Protein AF-A0A0T6AE45-F1 (afdb_monomer_lite)

Foldseek 3Di:
DLVLLVVLLVCVPDPHDLVNSLVSLVVSVVVLVVVLPDPDDDPQLNVLSVLLSLLSVLLSLLQVCVVVVDQVSQLCSLPRCNVVQQPVLVVQLPDDDPPPDDHDSSSSSSPSCSVVSVSSSVSSVVSSVSSVVVVVVVVD

Sequence (140 aa):
MLEVLQAVQAMTTGNATPQEYTSRVANAKVQVEKYLHTGEGDRVIKARVYEAMIVHLLAATAWKAKIVNRQSDYEEVGTHPGLGFCPDLRPLLDLPPPTGVDRPPAMNRGANAAENLERVWLCAAGKIDAVEQAIKARSG

Secondary structure (DSSP, 8-state):
-HHHHHHHHGGGSSS--HHHHHHHHHHHHHHHHHHHHSS-S-HHHHHHHHHHHHHHHHHHHHHHHHHH--HHHHHHHHH-GGGGG-GGGHHHHTSPPPTT----HHHHHHHHHHHTHHHHHHHHHHHHHHHHHHHHHHH-

Structure (mmCIF, N/CA/C/O backbone):
data_AF-A0A0T6AE45-F1
#
_entry.id   AF-A0A0T6AE45-F1
#
loop_
_atom_site.group_PDB
_atom_site.id
_atom_site.type_symbol
_atom_site.label_atom_id
_atom_site.label_alt_id
_atom_site.label_comp_id
_atom_site.label_asym_id
_atom_site.label_entity_id
_atom_site.label_seq_id
_atom_site.pdbx_PDB_ins_code
_atom_site.Cartn_x
_atom_site.Cartn_y
_atom_site.Cartn_z
_atom_site.occupancy
_atom_site.B_iso_or_equiv
_atom_site.auth_seq_id
_atom_site.auth_comp_id
_atom_site.auth_asym_id
_atom_site.auth_atom_id
_atom_site.pdbx_PDB_model_num
ATOM 1 N N . MET A 1 1 ? -5.036 6.035 15.179 1.00 92.38 1 MET A N 1
ATOM 2 C CA . MET A 1 1 ? -4.502 5.174 14.093 1.00 92.38 1 MET A CA 1
ATOM 3 C C . MET A 1 1 ? -5.173 5.438 12.761 1.00 92.38 1 MET A C 1
ATOM 5 O O . MET A 1 1 ? -4.451 5.582 11.787 1.00 92.38 1 MET A O 1
ATOM 9 N N . LEU A 1 2 ? -6.505 5.559 12.709 1.00 94.62 2 LEU A N 1
ATOM 10 C CA . LEU A 1 2 ? -7.202 5.968 11.485 1.00 94.62 2 LEU A CA 1
ATOM 11 C C . LEU A 1 2 ? -6.623 7.270 10.896 1.00 94.62 2 LEU A C 1
ATOM 13 O O . LEU A 1 2 ? -6.204 7.274 9.747 1.00 94.62 2 LEU A O 1
ATOM 17 N N . GLU A 1 3 ? -6.458 8.309 11.719 1.00 95.94 3 GLU A N 1
ATOM 18 C CA . GLU A 1 3 ? -5.850 9.589 11.307 1.00 95.94 3 GLU A CA 1
ATOM 19 C C . GLU A 1 3 ? -4.421 9.444 10.760 1.00 95.94 3 GLU A C 1
ATOM 21 O O . GLU A 1 3 ? -4.038 10.121 9.809 1.00 95.94 3 GLU A O 1
ATOM 26 N N . VAL A 1 4 ? -3.621 8.535 11.333 1.00 96.06 4 VAL A N 1
ATOM 27 C CA . VAL A 1 4 ? -2.250 8.267 10.868 1.00 96.06 4 VAL A CA 1
ATOM 28 C C . VAL A 1 4 ? -2.281 7.711 9.447 1.00 96.06 4 VAL A C 1
ATOM 30 O O . VAL A 1 4 ? -1.532 8.185 8.596 1.00 96.06 4 VAL A O 1
ATOM 33 N N . LEU A 1 5 ? -3.166 6.746 9.182 1.00 96.81 5 LEU A N 1
ATOM 34 C CA . LEU A 1 5 ? -3.342 6.154 7.856 1.00 96.81 5 LEU A CA 1
ATOM 35 C C . LEU A 1 5 ? -3.923 7.169 6.862 1.00 96.81 5 LEU A C 1
ATOM 37 O O . LEU A 1 5 ? -3.397 7.314 5.763 1.00 96.81 5 LEU A O 1
ATOM 41 N N . GLN A 1 6 ? -4.938 7.938 7.262 1.00 96.81 6 GLN A N 1
ATOM 42 C CA . GLN A 1 6 ? -5.518 9.003 6.435 1.00 96.81 6 GLN A CA 1
ATOM 43 C C . GLN A 1 6 ? -4.472 10.051 6.042 1.00 96.81 6 GLN A C 1
ATOM 45 O O . GLN A 1 6 ? -4.437 10.498 4.898 1.00 96.81 6 GLN A O 1
ATOM 50 N N . ALA A 1 7 ? -3.563 10.400 6.953 1.00 95.12 7 ALA A N 1
ATOM 51 C CA . ALA A 1 7 ? -2.494 11.337 6.649 1.00 95.12 7 ALA A CA 1
ATOM 52 C C . ALA A 1 7 ? -1.427 10.762 5.699 1.00 95.12 7 ALA A C 1
ATOM 54 O O . ALA A 1 7 ? -0.749 11.532 5.025 1.00 95.12 7 ALA A O 1
ATOM 55 N N . VAL A 1 8 ? -1.251 9.437 5.636 1.00 95.94 8 VAL A N 1
ATOM 56 C CA . VAL A 1 8 ? -0.460 8.797 4.570 1.00 95.94 8 VAL A CA 1
ATOM 57 C C . VAL A 1 8 ? -1.230 8.862 3.250 1.00 95.94 8 VAL A C 1
ATOM 59 O O . VAL A 1 8 ? -0.666 9.268 2.238 1.00 95.94 8 VAL A O 1
ATOM 62 N N . GLN A 1 9 ? -2.520 8.521 3.260 1.00 96.19 9 GLN A N 1
ATOM 63 C CA . GLN A 1 9 ? -3.369 8.527 2.068 1.00 96.19 9 GLN A CA 1
ATOM 64 C C . GLN A 1 9 ? -3.460 9.908 1.411 1.00 96.19 9 GLN A C 1
ATOM 66 O O . GLN A 1 9 ? -3.409 10.000 0.187 1.00 96.19 9 GLN A O 1
ATOM 71 N N . ALA A 1 10 ? -3.517 10.984 2.195 1.00 94.44 10 ALA A N 1
ATOM 72 C CA . ALA A 1 10 ? -3.556 12.355 1.682 1.00 94.44 10 ALA A CA 1
ATOM 73 C C . ALA A 1 10 ? -2.340 12.719 0.804 1.00 94.44 10 ALA A C 1
ATOM 75 O O . ALA A 1 10 ? -2.436 13.590 -0.057 1.00 94.44 10 ALA A O 1
ATOM 76 N N . MET A 1 11 ? -1.207 12.030 0.974 1.00 93.44 11 MET A N 1
ATOM 77 C CA . MET A 1 11 ? -0.010 12.240 0.154 1.00 93.44 11 MET A CA 1
ATOM 78 C C . MET A 1 11 ? -0.163 11.688 -1.274 1.00 93.44 11 MET A C 1
ATOM 80 O O . MET A 1 11 ? 0.628 12.037 -2.140 1.00 93.44 11 MET A O 1
ATOM 84 N N . THR A 1 12 ? -1.153 10.828 -1.535 1.00 89.81 12 THR A N 1
ATOM 85 C CA . THR A 1 12 ? -1.336 10.154 -2.837 1.00 89.81 12 THR A CA 1
ATOM 86 C C . THR A 1 12 ? -2.058 11.011 -3.879 1.00 89.81 12 THR A C 1
ATOM 88 O O . THR A 1 12 ? -1.968 10.735 -5.069 1.00 89.81 12 THR A O 1
ATOM 91 N N . THR A 1 13 ? -2.759 12.064 -3.449 1.00 77.06 13 THR A N 1
ATOM 92 C CA . THR A 1 13 ? -3.552 12.957 -4.314 1.00 77.06 13 THR A CA 1
ATOM 93 C C . THR A 1 13 ? -2.910 14.336 -4.506 1.00 77.06 13 THR A C 1
ATOM 95 O O . THR A 1 13 ? -3.527 15.223 -5.090 1.00 77.06 13 THR A O 1
ATOM 98 N N . GLY A 1 14 ? -1.704 14.550 -3.972 1.00 68.12 14 GLY A N 1
ATOM 99 C CA . GLY A 1 14 ? -0.981 15.823 -4.027 1.00 68.12 14 GLY A CA 1
ATOM 100 C C . GLY A 1 14 ? 0.338 15.735 -4.797 1.00 68.12 14 GLY A C 1
ATOM 101 O O . GLY A 1 14 ? 0.723 14.677 -5.282 1.00 68.12 14 GLY A O 1
ATOM 102 N N . ASN A 1 15 ? 1.083 16.844 -4.840 1.00 79.38 15 ASN A N 1
ATOM 103 C CA . ASN A 1 15 ? 2.417 16.928 -5.460 1.00 79.38 15 ASN A CA 1
ATOM 104 C C . ASN A 1 15 ? 3.526 16.294 -4.595 1.00 79.38 15 ASN A C 1
ATOM 106 O O . ASN A 1 15 ? 4.666 16.759 -4.612 1.00 79.38 15 ASN A O 1
ATOM 110 N N . ALA A 1 16 ? 3.193 15.278 -3.797 1.00 88.06 16 ALA A N 1
ATOM 111 C CA . ALA A 1 16 ? 4.157 14.620 -2.934 1.00 88.06 16 ALA A CA 1
ATOM 112 C C . ALA A 1 16 ? 5.241 13.947 -3.773 1.00 88.06 16 ALA A C 1
ATOM 114 O O . ALA A 1 16 ? 4.968 13.209 -4.722 1.00 88.06 16 ALA A O 1
ATOM 115 N N . THR A 1 17 ? 6.487 14.158 -3.381 1.00 90.38 17 THR A N 1
ATOM 116 C CA . THR A 1 17 ? 7.605 13.424 -3.951 1.00 90.38 17 THR A CA 1
ATOM 117 C C . THR A 1 17 ? 7.620 11.982 -3.427 1.00 90.38 17 THR A C 1
ATOM 119 O O . THR A 1 17 ? 7.142 11.696 -2.320 1.00 90.38 17 THR A O 1
ATOM 122 N N . PRO A 1 18 ? 8.251 11.053 -4.164 1.00 88.19 18 PRO A N 1
ATOM 123 C CA . PRO A 1 18 ? 8.414 9.675 -3.705 1.00 88.19 18 PRO A CA 1
ATOM 124 C C . PRO A 1 18 ? 9.124 9.570 -2.347 1.00 88.19 18 PRO A C 1
ATOM 126 O O . PRO A 1 18 ? 8.807 8.698 -1.534 1.00 88.19 18 PRO A O 1
ATOM 129 N N . GLN A 1 19 ? 10.081 10.467 -2.086 1.00 90.94 19 GLN A N 1
ATOM 130 C CA . GLN A 1 19 ? 10.834 10.509 -0.834 1.00 90.94 19 GLN A CA 1
ATOM 131 C C . GLN A 1 19 ? 9.955 10.954 0.341 1.00 90.94 19 GLN A C 1
ATOM 133 O O . GLN A 1 19 ? 10.012 10.340 1.410 1.00 90.94 19 GLN A O 1
ATOM 138 N N . GLU A 1 20 ? 9.120 11.978 0.150 1.00 94.12 20 GLU A N 1
ATOM 139 C CA . GLU A 1 20 ? 8.170 12.443 1.168 1.00 94.12 20 GLU A CA 1
ATOM 140 C C . GLU A 1 20 ? 7.135 11.366 1.491 1.00 94.12 20 GLU A C 1
ATOM 142 O O . GLU A 1 20 ? 6.912 11.060 2.665 1.00 94.12 20 GLU A O 1
ATOM 147 N N . TYR A 1 21 ? 6.559 10.736 0.462 1.00 94.12 21 TYR A N 1
ATOM 148 C CA . TYR A 1 21 ? 5.611 9.638 0.638 1.00 94.12 21 TYR A CA 1
ATOM 149 C C . TYR A 1 21 ? 6.243 8.467 1.403 1.00 94.12 21 TYR A C 1
ATOM 151 O O . TYR A 1 21 ? 5.715 8.035 2.428 1.00 94.12 21 TYR A O 1
ATOM 159 N N . THR A 1 22 ? 7.416 7.997 0.968 1.00 93.31 22 THR A N 1
ATOM 160 C CA . THR A 1 22 ? 8.119 6.870 1.608 1.00 93.31 22 THR A CA 1
ATOM 161 C C . THR A 1 22 ? 8.474 7.175 3.064 1.00 93.31 22 THR A C 1
ATOM 163 O O . THR A 1 22 ? 8.278 6.333 3.941 1.00 93.31 22 THR A O 1
ATOM 166 N N . SER A 1 23 ? 8.933 8.397 3.350 1.00 95.19 23 SER A N 1
ATOM 167 C CA . SER A 1 23 ? 9.247 8.829 4.718 1.00 95.19 23 SER A CA 1
ATOM 168 C C . SER A 1 23 ?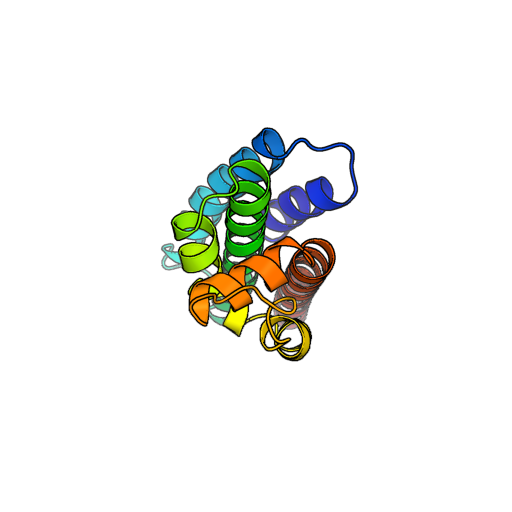 7.995 8.864 5.599 1.00 95.19 23 SER A C 1
ATOM 170 O O . SER A 1 23 ? 8.025 8.425 6.751 1.00 95.19 23 SER A O 1
ATOM 172 N N . ARG A 1 24 ? 6.860 9.329 5.059 1.00 96.19 24 ARG A N 1
ATOM 173 C CA . ARG A 1 24 ? 5.576 9.334 5.773 1.00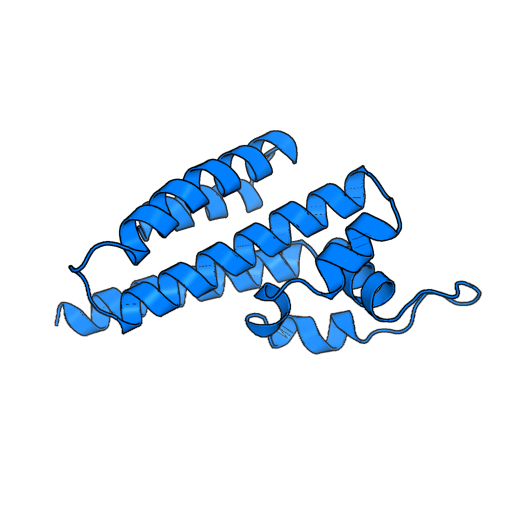 96.19 24 ARG A CA 1
ATOM 174 C C . ARG A 1 24 ? 5.091 7.916 6.073 1.00 96.19 24 ARG A C 1
ATOM 176 O O . ARG A 1 24 ? 4.670 7.656 7.199 1.00 96.19 24 ARG A O 1
ATOM 183 N N . VAL A 1 25 ? 5.198 7.003 5.107 1.00 97.38 25 VAL A N 1
ATOM 184 C CA . VAL A 1 25 ? 4.869 5.577 5.268 1.00 97.38 25 VAL A CA 1
ATOM 185 C C . VAL A 1 25 ? 5.743 4.931 6.347 1.00 97.38 25 VAL A C 1
ATOM 187 O O . VAL A 1 25 ? 5.215 4.245 7.221 1.00 97.38 25 VAL A O 1
ATOM 190 N N . ALA A 1 26 ? 7.055 5.183 6.345 1.00 96.56 26 ALA A N 1
ATOM 191 C CA . ALA A 1 26 ? 7.970 4.653 7.357 1.00 96.56 26 ALA A CA 1
ATOM 192 C C . ALA A 1 26 ? 7.618 5.148 8.773 1.00 96.56 26 ALA A C 1
ATOM 194 O O . ALA A 1 26 ? 7.540 4.352 9.710 1.00 96.56 26 ALA A O 1
ATOM 195 N N . ASN A 1 27 ? 7.318 6.440 8.925 1.00 96.81 27 ASN A N 1
ATOM 196 C CA . ASN A 1 27 ? 6.900 7.013 10.208 1.00 96.81 27 ASN A CA 1
ATOM 197 C C . ASN A 1 27 ? 5.547 6.462 10.688 1.00 96.81 27 ASN A C 1
ATOM 199 O O . ASN A 1 27 ? 5.360 6.218 11.882 1.00 96.81 27 ASN A O 1
ATOM 203 N N . ALA A 1 28 ? 4.597 6.261 9.772 1.00 97.56 28 ALA A N 1
ATOM 204 C CA . ALA A 1 28 ? 3.305 5.658 10.084 1.00 97.56 28 ALA A CA 1
ATOM 205 C C . ALA A 1 28 ? 3.449 4.192 10.513 1.00 97.56 28 ALA A C 1
ATOM 207 O O . ALA A 1 28 ? 2.818 3.785 11.487 1.00 97.56 28 ALA A O 1
ATOM 208 N N . LYS A 1 29 ? 4.330 3.428 9.852 1.00 97.62 29 LYS A N 1
ATOM 209 C CA . LYS A 1 29 ? 4.623 2.030 10.192 1.00 97.62 29 LYS A CA 1
ATOM 210 C C . LYS A 1 29 ? 5.032 1.885 11.656 1.00 97.62 29 LYS A C 1
ATOM 212 O O . LYS A 1 29 ? 4.442 1.070 12.351 1.00 97.62 29 LYS A O 1
ATOM 217 N N . VAL A 1 30 ? 5.955 2.716 12.145 1.00 97.56 30 VAL A N 1
ATOM 218 C CA . VAL A 1 30 ? 6.403 2.681 13.552 1.00 97.56 30 VAL A CA 1
ATOM 219 C C . VAL A 1 30 ? 5.233 2.892 14.522 1.00 97.56 30 VAL A C 1
ATOM 221 O O . VAL A 1 30 ? 5.107 2.191 15.527 1.00 97.56 30 VAL A O 1
ATOM 224 N N . GLN A 1 31 ? 4.344 3.843 14.221 1.00 96.69 31 GLN A N 1
ATOM 225 C CA . GLN A 1 31 ? 3.173 4.120 15.057 1.00 96.69 31 GLN A CA 1
ATOM 226 C C . GLN A 1 31 ? 2.158 2.974 15.027 1.00 96.69 31 GLN A C 1
ATOM 228 O O . GLN A 1 31 ? 1.632 2.589 16.073 1.00 96.69 31 GLN A O 1
ATOM 233 N N . VAL A 1 32 ? 1.907 2.412 13.842 1.00 96.19 32 VAL A N 1
ATOM 234 C CA . VAL A 1 32 ? 1.018 1.262 13.660 1.00 96.19 32 VAL A CA 1
ATOM 235 C C . VAL A 1 32 ? 1.572 0.041 14.382 1.00 96.19 32 VAL A C 1
ATOM 237 O O . VAL A 1 32 ? 0.844 -0.580 15.146 1.00 96.19 32 VAL A O 1
ATOM 240 N N . GLU A 1 33 ? 2.855 -0.278 14.223 1.00 95.75 33 GLU A N 1
ATOM 241 C CA . GLU A 1 33 ? 3.498 -1.390 14.925 1.00 95.75 33 GLU A CA 1
ATOM 242 C C . GLU A 1 33 ? 3.362 -1.232 16.436 1.00 95.75 33 GLU A C 1
ATOM 244 O O . GLU A 1 33 ? 2.937 -2.173 17.105 1.00 95.75 33 GLU A O 1
ATOM 249 N N . LYS A 1 34 ? 3.614 -0.037 16.982 1.00 95.25 34 LYS A N 1
ATOM 250 C CA . LYS A 1 34 ? 3.396 0.223 18.410 1.00 95.25 34 LYS A CA 1
ATOM 251 C C . LYS A 1 34 ? 1.952 -0.069 18.829 1.00 95.25 34 LYS A C 1
ATOM 253 O O . LYS A 1 34 ? 1.748 -0.744 19.832 1.00 95.25 34 LYS A O 1
ATOM 258 N N . TYR A 1 35 ? 0.965 0.398 18.064 1.00 94.25 35 TYR A N 1
ATOM 259 C CA . TYR A 1 35 ? -0.455 0.141 18.329 1.00 94.25 35 TYR A CA 1
ATOM 260 C C . TYR A 1 35 ? -0.829 -1.346 18.235 1.00 94.25 35 TYR A C 1
ATOM 262 O O . TYR A 1 35 ? -1.630 -1.838 19.027 1.00 94.25 35 TYR A O 1
ATOM 270 N N . LEU A 1 36 ? -0.257 -2.089 17.288 1.00 94.94 36 LEU A N 1
ATOM 271 C CA . LEU A 1 36 ? -0.536 -3.518 17.148 1.00 94.94 36 LEU A CA 1
ATOM 272 C C . LEU A 1 36 ? -0.020 -4.312 18.357 1.00 94.94 36 LEU A C 1
ATOM 274 O O . LEU A 1 36 ? -0.705 -5.232 18.800 1.00 94.94 36 LEU A O 1
ATOM 278 N N . HIS A 1 37 ? 1.119 -3.909 18.930 1.00 93.31 37 HIS A N 1
ATOM 279 C CA . HIS A 1 37 ? 1.755 -4.578 20.070 1.00 93.31 37 HIS A CA 1
ATOM 280 C C . HIS A 1 37 ? 1.221 -4.165 21.449 1.00 93.31 37 HIS A C 1
ATOM 282 O O . HIS A 1 37 ? 1.596 -4.784 22.445 1.00 93.31 37 HIS A O 1
ATOM 288 N N . THR A 1 38 ? 0.351 -3.154 21.560 1.00 89.19 38 THR A N 1
ATOM 289 C CA . THR A 1 38 ? -0.316 -2.892 22.846 1.00 89.19 38 THR A CA 1
ATOM 290 C C . THR A 1 38 ? -1.201 -4.086 23.222 1.00 89.19 38 THR A C 1
ATOM 292 O O . THR A 1 38 ? -1.827 -4.695 22.360 1.00 89.19 38 THR A O 1
ATOM 295 N N . GLY A 1 39 ? -1.311 -4.435 24.506 1.00 75.38 39 GLY A N 1
ATOM 296 C CA . GLY A 1 39 ? -2.298 -5.437 24.953 1.00 75.38 39 GLY A CA 1
ATOM 297 C C . GLY A 1 39 ? -3.751 -4.955 24.810 1.00 75.38 39 GLY A C 1
ATOM 298 O O . GLY A 1 39 ? -4.685 -5.747 24.827 1.00 75.38 39 GLY A O 1
ATOM 299 N N . GLU A 1 40 ? -3.932 -3.648 24.632 1.00 78.31 40 GLU A N 1
ATOM 300 C CA . GLU A 1 40 ? -5.217 -2.959 24.565 1.00 78.31 40 GLU A CA 1
ATOM 301 C C . GLU A 1 40 ? -5.705 -2.785 23.118 1.00 78.31 40 GLU A C 1
ATOM 303 O O . GLU A 1 40 ? -4.905 -2.559 22.206 1.00 78.31 40 GLU A O 1
ATOM 308 N N . GLY A 1 41 ? -7.024 -2.820 22.911 1.00 78.81 41 GLY A N 1
ATOM 309 C CA . GLY A 1 41 ? -7.682 -2.499 21.638 1.00 78.81 41 GLY A CA 1
ATOM 310 C C . GLY A 1 41 ? -8.353 -3.690 20.944 1.00 78.81 41 GLY A C 1
ATOM 311 O O . GLY A 1 41 ? -7.949 -4.840 21.096 1.00 78.81 41 GLY A O 1
ATOM 312 N N . ASP A 1 42 ? -9.389 -3.396 20.157 1.00 92.50 42 ASP A N 1
ATOM 313 C CA . ASP A 1 42 ? -10.179 -4.397 19.433 1.00 92.50 42 ASP A CA 1
ATOM 314 C C . ASP A 1 42 ? -9.340 -5.099 18.343 1.00 92.50 42 ASP A C 1
ATOM 316 O O . ASP A 1 42 ? -8.700 -4.462 17.499 1.00 92.50 42 ASP A O 1
ATOM 320 N N . ARG A 1 43 ? -9.352 -6.440 18.354 1.00 93.31 43 ARG A N 1
ATOM 321 C CA . ARG A 1 43 ? -8.566 -7.287 17.440 1.00 93.31 43 ARG A CA 1
ATOM 322 C C . ARG A 1 43 ? -8.952 -7.101 15.970 1.00 93.31 43 ARG A C 1
ATOM 324 O O . ARG A 1 43 ? -8.081 -7.184 15.107 1.00 93.31 43 ARG A O 1
ATOM 331 N N . VAL A 1 44 ? -10.230 -6.863 15.681 1.00 94.69 44 VAL A N 1
ATOM 332 C CA . VAL A 1 44 ? -10.720 -6.613 14.319 1.00 94.69 44 VAL A CA 1
ATOM 333 C C . VAL A 1 44 ? -10.185 -5.275 13.825 1.00 94.69 44 VAL A C 1
ATOM 335 O O . VAL A 1 44 ? -9.632 -5.217 12.729 1.00 94.69 44 VAL A O 1
ATOM 338 N N . ILE A 1 45 ? -10.258 -4.224 14.647 1.00 95.62 45 ILE A N 1
ATOM 339 C CA . ILE A 1 45 ? -9.704 -2.908 14.294 1.00 95.62 45 ILE A CA 1
ATOM 340 C C . ILE A 1 45 ? -8.193 -3.016 14.049 1.00 95.62 45 ILE A C 1
ATOM 342 O O . ILE A 1 45 ? -7.698 -2.516 13.039 1.00 95.62 45 ILE A O 1
ATOM 346 N N . LYS A 1 46 ? -7.461 -3.736 14.907 1.00 96.25 46 LYS A N 1
ATOM 347 C CA . LYS A 1 46 ? -6.024 -3.994 14.720 1.00 96.25 46 LYS A CA 1
ATOM 348 C C . LYS A 1 46 ? -5.711 -4.701 13.405 1.00 96.25 46 LYS A C 1
ATOM 350 O O . LYS A 1 46 ? -4.813 -4.264 12.690 1.00 96.25 46 LYS A O 1
ATOM 355 N N . ALA A 1 47 ? -6.463 -5.743 13.055 1.00 96.25 47 ALA A N 1
ATOM 356 C CA . ALA A 1 47 ? -6.287 -6.437 11.782 1.00 96.25 47 ALA A CA 1
ATOM 357 C C . ALA A 1 47 ? -6.499 -5.492 10.586 1.00 96.25 47 ALA A C 1
ATOM 359 O O . ALA A 1 47 ? -5.675 -5.462 9.677 1.00 96.25 47 ALA A O 1
ATOM 360 N N . ARG A 1 48 ? -7.539 -4.647 10.618 1.00 97.38 48 ARG A N 1
ATOM 361 C CA . ARG A 1 48 ? -7.799 -3.669 9.547 1.00 97.38 48 ARG A CA 1
ATOM 362 C C . ARG A 1 48 ? -6.717 -2.595 9.444 1.00 97.38 48 ARG A C 1
ATOM 364 O O . ARG A 1 48 ? -6.308 -2.244 8.341 1.00 97.38 48 ARG A O 1
ATOM 371 N N . VAL A 1 49 ? -6.211 -2.110 10.578 1.00 97.69 49 VAL A N 1
ATOM 372 C CA . VAL A 1 49 ? -5.096 -1.150 10.610 1.00 97.69 49 VAL A CA 1
ATOM 373 C C . VAL A 1 49 ? -3.829 -1.768 10.010 1.00 97.69 49 VAL A C 1
ATOM 375 O O . VAL A 1 49 ? -3.139 -1.108 9.233 1.00 97.69 49 VAL A O 1
ATOM 378 N N . TYR A 1 50 ? -3.541 -3.034 10.328 1.00 97.56 50 TYR A N 1
ATOM 379 C CA . TYR A 1 50 ? -2.427 -3.773 9.734 1.00 97.56 50 TYR A CA 1
ATOM 380 C C . TYR A 1 50 ? -2.573 -3.901 8.213 1.00 97.56 50 TYR A C 1
ATOM 382 O O . TYR A 1 50 ? -1.643 -3.558 7.485 1.00 97.56 50 TYR A O 1
ATOM 390 N N . GLU A 1 51 ? -3.741 -4.337 7.729 1.00 98.00 51 GLU A N 1
ATOM 391 C CA . GLU A 1 51 ? -4.022 -4.467 6.293 1.00 98.00 51 GLU A CA 1
ATOM 392 C C . GLU A 1 51 ? -3.782 -3.142 5.554 1.00 98.00 51 GLU A C 1
ATOM 394 O O . GLU A 1 51 ? -3.048 -3.114 4.566 1.00 98.00 51 GLU A O 1
ATOM 399 N N . ALA A 1 52 ? -4.334 -2.034 6.061 1.00 98.19 52 ALA A N 1
ATOM 400 C CA . ALA A 1 52 ? -4.156 -0.710 5.466 1.00 98.19 52 ALA A CA 1
ATOM 401 C C . ALA A 1 52 ? -2.679 -0.285 5.412 1.00 98.19 52 ALA A C 1
ATOM 403 O O . ALA A 1 52 ? -2.192 0.175 4.376 1.00 98.19 52 ALA A O 1
ATOM 404 N N . MET A 1 53 ? -1.939 -0.485 6.506 1.00 98.38 53 MET A N 1
ATOM 405 C CA . MET A 1 53 ? -0.520 -0.135 6.569 1.00 98.38 53 MET A CA 1
ATOM 406 C C . MET A 1 53 ? 0.321 -0.966 5.593 1.00 98.38 53 MET A C 1
ATOM 408 O O . MET A 1 53 ? 1.194 -0.430 4.911 1.00 98.38 53 MET A O 1
ATOM 412 N N . ILE A 1 54 ? 0.052 -2.269 5.485 1.00 98.25 54 ILE A N 1
ATOM 413 C CA . ILE A 1 54 ? 0.775 -3.152 4.567 1.00 98.25 54 ILE A CA 1
ATOM 414 C C . ILE A 1 54 ? 0.543 -2.761 3.102 1.00 98.25 54 ILE A C 1
ATOM 416 O O . ILE A 1 54 ? 1.481 -2.829 2.307 1.00 98.25 54 ILE A O 1
ATOM 420 N N . VAL A 1 55 ? -0.654 -2.310 2.722 1.00 98.44 55 VAL A N 1
ATOM 421 C CA . VAL A 1 55 ? -0.891 -1.831 1.348 1.00 98.44 55 VAL A CA 1
ATOM 422 C C . VAL A 1 55 ? -0.150 -0.512 1.079 1.00 98.44 55 VAL A C 1
ATOM 424 O O . VAL A 1 55 ? 0.422 -0.336 0.005 1.00 98.44 55 VAL A O 1
ATOM 427 N N . HIS A 1 56 ? -0.051 0.391 2.058 1.00 98.25 56 HIS A N 1
ATOM 428 C CA . HIS A 1 56 ? 0.780 1.592 1.905 1.00 98.25 56 HIS A CA 1
ATOM 429 C C . HIS A 1 56 ? 2.279 1.286 1.788 1.00 98.25 56 HIS A C 1
ATOM 431 O O . HIS A 1 56 ? 2.978 1.964 1.030 1.00 98.25 56 HIS A O 1
ATOM 437 N N . LEU A 1 57 ? 2.767 0.257 2.490 1.00 98.12 57 LEU A N 1
ATOM 438 C CA . LEU A 1 57 ? 4.139 -0.237 2.341 1.00 98.12 57 LEU A CA 1
ATOM 439 C C . LEU A 1 57 ? 4.378 -0.811 0.944 1.00 98.12 57 LEU A C 1
ATOM 441 O O . LEU A 1 57 ? 5.363 -0.436 0.316 1.00 98.12 57 LEU A O 1
ATOM 445 N N . LEU A 1 58 ? 3.437 -1.607 0.419 1.00 98.31 58 LEU A N 1
ATOM 446 C CA . LEU A 1 58 ? 3.475 -2.073 -0.971 1.00 98.31 58 LEU A CA 1
ATOM 447 C C . LEU A 1 58 ? 3.622 -0.893 -1.939 1.00 98.31 58 LEU A C 1
ATOM 449 O O . LEU A 1 58 ? 4.493 -0.920 -2.802 1.00 98.31 58 LEU A O 1
ATOM 453 N N . ALA A 1 59 ? 2.794 0.144 -1.788 1.00 97.94 59 ALA A N 1
ATOM 454 C CA . ALA A 1 59 ? 2.853 1.326 -2.643 1.00 97.94 59 ALA A CA 1
ATOM 455 C C . ALA A 1 59 ? 4.212 2.043 -2.565 1.00 97.94 59 ALA A C 1
ATOM 457 O O . ALA A 1 59 ? 4.751 2.443 -3.595 1.00 97.94 59 ALA A O 1
ATOM 458 N N . ALA A 1 60 ? 4.792 2.191 -1.370 1.00 97.50 60 ALA A N 1
ATOM 459 C CA . ALA A 1 60 ? 6.105 2.820 -1.215 1.00 97.50 60 ALA A CA 1
ATOM 460 C C . ALA A 1 60 ? 7.211 1.998 -1.896 1.00 97.50 60 ALA A C 1
ATOM 462 O O . ALA A 1 60 ? 8.024 2.554 -2.638 1.00 97.50 60 ALA A O 1
ATOM 463 N N . THR A 1 61 ? 7.207 0.675 -1.705 1.00 97.31 61 THR A N 1
ATOM 464 C CA . THR A 1 61 ? 8.156 -0.236 -2.360 1.00 97.31 61 THR A CA 1
ATOM 465 C C . THR A 1 61 ? 7.988 -0.210 -3.881 1.00 97.31 61 THR A C 1
ATOM 467 O O . THR A 1 61 ? 8.978 -0.097 -4.600 1.00 97.31 61 THR A O 1
ATOM 470 N N . ALA A 1 62 ? 6.749 -0.222 -4.383 1.00 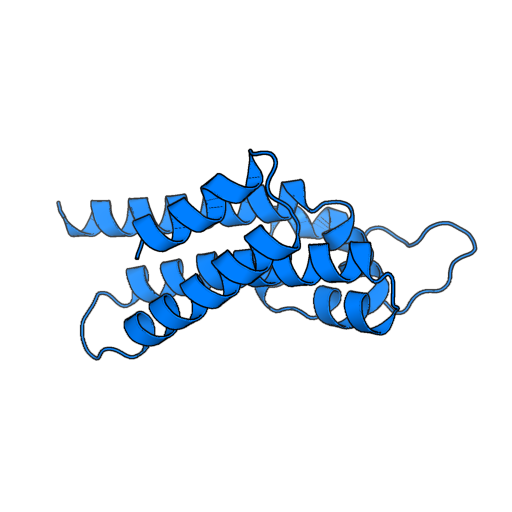97.44 62 ALA A N 1
ATOM 471 C CA . ALA A 1 62 ? 6.445 -0.168 -5.813 1.00 97.44 62 ALA A CA 1
ATOM 472 C C . ALA A 1 62 ? 6.906 1.144 -6.461 1.00 97.44 62 ALA A C 1
ATOM 474 O O . ALA A 1 62 ? 7.536 1.129 -7.520 1.00 97.44 62 ALA A O 1
ATOM 475 N N . TRP A 1 63 ? 6.661 2.281 -5.808 1.00 96.06 63 TRP A N 1
ATOM 476 C CA . TRP A 1 63 ? 7.101 3.575 -6.320 1.00 96.06 63 TRP A CA 1
ATOM 477 C C . TRP A 1 63 ? 8.628 3.694 -6.332 1.00 96.06 63 TRP A C 1
ATOM 479 O O . TRP A 1 63 ? 9.211 4.139 -7.321 1.00 96.06 63 TRP A O 1
ATOM 489 N N . LYS A 1 64 ? 9.295 3.228 -5.268 1.00 94.81 64 LYS A N 1
ATOM 490 C CA . LYS A 1 64 ? 10.760 3.151 -5.220 1.00 94.81 64 LYS A CA 1
ATOM 491 C C . LYS A 1 64 ? 11.304 2.283 -6.358 1.00 94.81 64 LYS A C 1
ATOM 493 O O . LYS A 1 64 ? 12.219 2.723 -7.051 1.00 94.81 64 LYS A O 1
ATOM 498 N N . ALA A 1 65 ? 10.735 1.095 -6.574 1.00 95.69 65 ALA A N 1
ATOM 499 C CA . ALA A 1 65 ? 11.142 0.196 -7.653 1.00 95.69 65 ALA A CA 1
ATOM 500 C C . ALA A 1 65 ? 11.009 0.865 -9.028 1.00 95.69 65 ALA A C 1
ATOM 502 O O . ALA A 1 65 ? 11.925 0.759 -9.839 1.00 95.69 65 ALA A O 1
ATOM 503 N N . LYS A 1 66 ? 9.939 1.643 -9.253 1.00 94.56 66 LYS A N 1
ATOM 504 C CA . LYS A 1 66 ? 9.740 2.420 -10.488 1.00 94.56 66 LYS A CA 1
ATOM 505 C C . LYS A 1 66 ? 10.856 3.437 -10.749 1.00 94.56 66 LYS A C 1
ATOM 507 O O . LYS A 1 66 ? 11.268 3.623 -11.888 1.00 94.56 66 LYS A O 1
ATOM 512 N N . ILE A 1 67 ? 11.349 4.095 -9.700 1.00 94.00 67 ILE A N 1
ATOM 513 C CA . ILE A 1 67 ? 12.387 5.136 -9.803 1.00 94.00 67 ILE A CA 1
ATOM 514 C C . ILE A 1 67 ? 13.770 4.522 -9.984 1.00 94.00 67 ILE A C 1
ATOM 516 O O . ILE A 1 67 ? 14.554 4.972 -10.814 1.00 94.00 67 ILE A O 1
ATOM 520 N N . VAL A 1 68 ? 14.085 3.515 -9.171 1.00 94.38 68 VAL A N 1
ATOM 521 C CA . VAL A 1 68 ? 15.401 2.868 -9.168 1.00 94.38 68 VAL A CA 1
ATOM 522 C C . VAL A 1 68 ? 15.561 1.947 -10.380 1.00 94.38 68 VAL A C 1
ATOM 524 O O . VAL A 1 68 ? 16.669 1.793 -10.894 1.00 94.38 68 VAL A O 1
ATOM 527 N N . ASN A 1 69 ? 14.452 1.366 -10.842 1.00 93.38 69 ASN A N 1
ATOM 528 C CA . ASN A 1 69 ? 14.327 0.532 -12.030 1.00 93.38 69 ASN A CA 1
ATOM 529 C C . ASN A 1 69 ? 15.304 -0.658 -12.060 1.00 93.38 69 ASN A C 1
ATOM 531 O O . ASN A 1 69 ? 15.881 -0.990 -13.096 1.00 93.38 69 ASN A O 1
ATOM 535 N N . ARG A 1 70 ? 15.503 -1.307 -10.906 1.00 94.25 70 ARG A N 1
ATOM 536 C CA . ARG A 1 70 ? 16.292 -2.542 -10.782 1.00 94.25 70 ARG A CA 1
ATOM 537 C C . ARG A 1 70 ? 15.377 -3.753 -10.720 1.00 94.25 70 ARG A C 1
ATOM 539 O O . ARG A 1 70 ? 14.332 -3.726 -10.077 1.00 94.25 70 ARG A O 1
ATOM 546 N N . GLN A 1 71 ? 15.824 -4.850 -11.324 1.00 92.06 71 GLN A N 1
ATOM 547 C CA . GLN A 1 71 ? 15.091 -6.115 -11.325 1.00 92.06 71 GLN A CA 1
ATOM 548 C C . GLN A 1 71 ? 14.742 -6.602 -9.910 1.00 92.06 71 GLN A C 1
ATOM 550 O O . GLN A 1 71 ? 13.583 -6.918 -9.654 1.00 92.06 71 GLN A O 1
ATOM 555 N N . SER A 1 72 ? 15.712 -6.603 -8.991 1.00 95.50 72 SER A N 1
ATOM 556 C CA . SER A 1 72 ? 15.515 -7.057 -7.608 1.00 95.50 72 SER A CA 1
ATOM 557 C C . SER A 1 72 ? 14.424 -6.276 -6.872 1.00 95.50 72 SER A C 1
ATOM 559 O O . SER A 1 72 ? 13.688 -6.853 -6.079 1.00 95.50 72 SER A O 1
ATOM 561 N N . ASP A 1 73 ? 14.286 -4.978 -7.161 1.00 96.38 73 ASP A N 1
ATOM 562 C CA . ASP A 1 73 ? 13.286 -4.132 -6.509 1.00 96.38 73 ASP A CA 1
ATOM 563 C C . ASP A 1 73 ? 11.875 -4.488 -7.003 1.00 96.38 73 ASP A C 1
ATOM 565 O O . ASP A 1 73 ? 10.936 -4.540 -6.214 1.00 96.38 73 ASP A O 1
ATOM 569 N N . TYR A 1 74 ? 11.704 -4.813 -8.290 1.00 96.94 74 TYR A N 1
ATOM 570 C CA . TYR A 1 74 ? 10.420 -5.321 -8.788 1.00 96.94 74 TYR A CA 1
ATOM 571 C C . TYR A 1 74 ? 10.106 -6.728 -8.266 1.00 96.94 74 TYR A C 1
ATOM 573 O O . TYR A 1 74 ? 8.950 -7.027 -7.980 1.00 96.94 74 TYR A O 1
ATOM 581 N N . GLU A 1 75 ? 11.098 -7.602 -8.108 1.00 96.94 75 GLU A N 1
ATOM 582 C CA . GLU A 1 75 ? 10.882 -8.922 -7.498 1.00 96.94 75 GLU A CA 1
ATOM 583 C C . GLU A 1 75 ? 10.413 -8.809 -6.038 1.00 96.94 75 GLU A C 1
ATOM 585 O O . GLU A 1 75 ? 9.493 -9.525 -5.628 1.00 96.94 75 GLU A O 1
ATOM 590 N N . GLU A 1 76 ? 10.970 -7.859 -5.278 1.00 97.56 76 GLU A N 1
ATOM 591 C CA . GLU A 1 76 ? 10.508 -7.527 -3.926 1.00 97.56 76 GLU A CA 1
ATOM 592 C C . GLU A 1 76 ? 9.037 -7.082 -3.940 1.00 97.56 76 GLU A C 1
ATOM 594 O O . GLU A 1 76 ? 8.220 -7.598 -3.177 1.00 97.56 76 GLU A O 1
ATOM 599 N N . VAL A 1 77 ? 8.655 -6.190 -4.861 1.00 97.88 77 VAL A N 1
ATOM 600 C CA . VAL A 1 77 ? 7.255 -5.749 -5.005 1.00 97.88 77 VAL A CA 1
ATOM 601 C C . VAL A 1 77 ? 6.343 -6.926 -5.344 1.00 97.88 77 VAL A C 1
ATOM 603 O O . VAL A 1 77 ? 5.292 -7.086 -4.727 1.00 97.88 77 VAL A O 1
ATOM 606 N N . GLY A 1 78 ? 6.739 -7.773 -6.295 1.00 97.12 78 GLY A N 1
ATOM 607 C CA . GLY A 1 78 ? 5.939 -8.903 -6.772 1.00 97.12 78 GLY A CA 1
ATOM 608 C C . GLY A 1 78 ? 5.734 -10.028 -5.759 1.00 97.12 78 GLY A C 1
ATOM 609 O O . GLY A 1 78 ? 4.875 -10.886 -5.966 1.00 97.12 78 GLY A O 1
ATOM 610 N N . THR A 1 79 ? 6.503 -10.029 -4.671 1.00 96.88 79 THR A N 1
ATOM 611 C CA . THR A 1 79 ? 6.370 -10.966 -3.544 1.00 96.88 79 THR A CA 1
ATOM 612 C C . THR A 1 79 ? 5.815 -10.302 -2.284 1.00 96.88 79 THR A C 1
ATOM 614 O O . THR A 1 79 ? 5.585 -10.975 -1.277 1.00 96.88 79 THR A O 1
ATOM 617 N N . HIS A 1 80 ? 5.545 -8.996 -2.329 1.00 97.88 80 HIS A N 1
ATOM 618 C CA . HIS A 1 80 ? 5.112 -8.238 -1.170 1.00 97.88 80 HIS A CA 1
ATOM 619 C C . HIS A 1 80 ? 3.710 -8.686 -0.697 1.00 97.88 80 HIS A C 1
ATOM 621 O O . HIS A 1 80 ? 2.760 -8.702 -1.490 1.00 97.88 80 HIS A O 1
ATOM 627 N N . PRO A 1 81 ? 3.514 -8.978 0.606 1.00 96.12 81 PRO A N 1
ATOM 628 C CA . PRO A 1 81 ? 2.264 -9.549 1.125 1.00 96.12 81 PRO A CA 1
ATOM 629 C C . PRO A 1 81 ? 1.042 -8.646 0.918 1.00 96.12 81 PRO A C 1
ATOM 631 O O . PRO A 1 81 ? -0.081 -9.131 0.812 1.00 96.12 81 PRO A O 1
ATOM 634 N N . GLY A 1 82 ? 1.256 -7.333 0.793 1.00 96.88 82 GLY A N 1
ATOM 635 C CA . GLY A 1 82 ? 0.197 -6.367 0.491 1.00 96.88 82 GLY A CA 1
ATOM 636 C C . GLY A 1 82 ? -0.566 -6.624 -0.804 1.00 96.88 82 GLY A C 1
ATOM 637 O O . GLY A 1 82 ? -1.732 -6.246 -0.882 1.00 96.88 82 GLY A O 1
ATOM 638 N N . LEU A 1 83 ? 0.024 -7.337 -1.771 1.00 96.56 83 LEU A N 1
ATOM 639 C CA . LEU A 1 83 ? -0.692 -7.748 -2.982 1.00 96.56 83 LEU A CA 1
ATOM 640 C C . LEU A 1 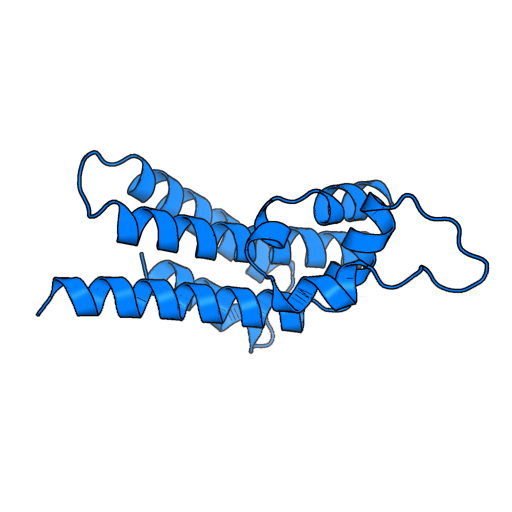83 ? -1.901 -8.634 -2.644 1.00 96.56 83 LEU A C 1
ATOM 642 O O . LEU A 1 83 ? -2.944 -8.529 -3.284 1.00 96.56 83 LEU A O 1
ATOM 646 N N . GLY A 1 84 ? -1.799 -9.451 -1.589 1.00 96.19 84 GLY A N 1
ATOM 647 C CA . GLY A 1 84 ? -2.882 -10.320 -1.125 1.00 96.19 84 GLY A CA 1
ATOM 648 C C . GLY A 1 84 ? -4.086 -9.570 -0.550 1.00 96.19 84 GLY A C 1
ATOM 649 O O . GLY A 1 84 ? -5.175 -10.134 -0.474 1.00 96.19 84 GLY A O 1
ATOM 650 N N . PHE A 1 85 ? -3.926 -8.295 -0.185 1.00 96.81 85 PHE A N 1
ATOM 651 C CA . PHE A 1 85 ? -5.015 -7.472 0.339 1.00 96.81 85 PHE A CA 1
ATOM 652 C C . PHE A 1 85 ? -5.747 -6.671 -0.745 1.00 96.81 85 PHE A C 1
ATOM 654 O O . PHE A 1 85 ? -6.783 -6.076 -0.439 1.00 96.81 85 PHE A O 1
ATOM 661 N N . CYS A 1 86 ? -5.269 -6.698 -1.993 1.00 95.50 86 CYS A N 1
ATOM 662 C CA . CYS A 1 86 ? -5.814 -5.936 -3.118 1.00 95.50 86 CYS A CA 1
ATOM 663 C C . CYS A 1 86 ? -6.360 -6.863 -4.217 1.00 95.50 86 CYS A C 1
ATOM 665 O O . CYS A 1 86 ? -5.717 -7.020 -5.256 1.00 95.50 86 CYS A O 1
ATOM 667 N N . PRO A 1 87 ? -7.537 -7.489 -4.022 1.00 91.88 87 PRO A N 1
ATOM 668 C CA . PRO A 1 87 ? -8.084 -8.447 -4.985 1.00 91.88 87 PRO A CA 1
ATOM 669 C C . PRO A 1 87 ? -8.306 -7.831 -6.373 1.00 91.88 87 PRO A C 1
ATOM 671 O O . PRO A 1 87 ? -8.002 -8.477 -7.372 1.00 91.88 87 PRO A O 1
ATOM 674 N N . ASP A 1 88 ? -8.724 -6.566 -6.440 1.00 89.62 88 ASP A N 1
ATOM 675 C CA . ASP A 1 88 ? -8.976 -5.858 -7.703 1.00 89.62 88 ASP A CA 1
ATOM 676 C C . ASP A 1 88 ? -7.700 -5.588 -8.512 1.00 89.62 88 ASP A C 1
ATOM 678 O O . ASP A 1 88 ? -7.759 -5.352 -9.717 1.00 89.62 88 ASP A O 1
ATOM 682 N N . LEU A 1 89 ? -6.530 -5.642 -7.868 1.00 92.62 89 LEU A N 1
ATOM 683 C CA . LEU A 1 89 ? -5.242 -5.500 -8.542 1.00 92.62 89 LEU A CA 1
ATOM 684 C C . LEU A 1 89 ? -4.836 -6.802 -9.246 1.00 92.62 89 LEU A C 1
ATOM 686 O O . LEU A 1 89 ? -4.094 -6.760 -10.223 1.00 92.62 89 LEU A O 1
ATOM 690 N N . ARG A 1 90 ? -5.330 -7.960 -8.789 1.00 91.44 90 ARG A N 1
ATOM 691 C CA . ARG A 1 90 ? -4.890 -9.285 -9.253 1.00 91.44 90 ARG A CA 1
ATOM 692 C C . ARG A 1 90 ? -4.936 -9.472 -10.776 1.00 91.44 90 ARG A C 1
ATOM 694 O O . ARG A 1 90 ? -3.924 -9.920 -11.309 1.00 91.44 90 ARG A O 1
ATOM 701 N N . PRO A 1 91 ? -6.009 -9.087 -11.498 1.00 93.44 91 PRO A N 1
ATOM 702 C CA . PRO A 1 91 ? -6.043 -9.222 -12.956 1.00 93.44 91 PRO A CA 1
ATOM 703 C C . PRO A 1 91 ? -4.935 -8.434 -13.664 1.00 93.44 91 PRO A C 1
ATOM 705 O O . PRO A 1 91 ? -4.489 -8.831 -14.734 1.00 93.44 91 PRO A O 1
ATOM 708 N N . LEU A 1 92 ? -4.483 -7.328 -13.064 1.00 93.00 92 LEU A N 1
ATOM 709 C CA . LEU A 1 92 ? -3.418 -6.484 -13.603 1.00 93.00 92 LEU A CA 1
ATOM 710 C C . LEU A 1 92 ? -2.034 -7.075 -13.316 1.00 93.00 92 LEU A C 1
ATOM 712 O O . LEU A 1 92 ? -1.134 -6.951 -14.139 1.00 93.00 92 LEU A O 1
ATOM 716 N N . LEU A 1 93 ? -1.859 -7.740 -12.170 1.00 92.50 93 LEU A N 1
ATOM 717 C CA . LEU A 1 93 ? -0.591 -8.377 -11.798 1.00 92.50 93 LEU A CA 1
ATOM 718 C C . LEU A 1 93 ? -0.230 -9.528 -12.740 1.00 92.50 93 LEU A C 1
ATOM 720 O O . LEU A 1 93 ? 0.943 -9.695 -13.071 1.00 92.50 93 LEU A O 1
ATOM 724 N N . ASP A 1 94 ? -1.236 -10.282 -13.180 1.00 89.69 94 ASP A N 1
ATOM 725 C CA . ASP A 1 94 ? -1.072 -11.487 -13.996 1.00 89.69 94 ASP A CA 1
ATOM 726 C C . ASP A 1 94 ? -0.984 -11.192 -15.511 1.00 89.69 94 ASP A C 1
ATOM 728 O O . ASP A 1 94 ? -0.892 -12.121 -16.316 1.00 89.69 94 ASP A O 1
ATOM 732 N N . LEU A 1 95 ? -0.978 -9.914 -15.923 1.00 91.25 95 LEU A N 1
ATOM 733 C CA . LEU A 1 95 ? -0.755 -9.531 -17.320 1.00 91.25 95 LEU A CA 1
ATOM 734 C C . LEU A 1 95 ? 0.633 -9.987 -17.793 1.00 91.25 95 LEU A C 1
ATOM 736 O O . LEU A 1 95 ? 1.606 -9.810 -17.055 1.00 91.25 95 LEU A O 1
ATOM 740 N N . PRO A 1 96 ? 0.762 -10.539 -19.012 1.00 89.81 96 PRO A N 1
ATOM 741 C CA . PRO A 1 96 ? 2.052 -10.983 -19.523 1.00 89.81 96 PRO A CA 1
ATOM 742 C C . PRO A 1 96 ? 3.021 -9.800 -19.689 1.00 89.81 96 PRO A C 1
ATOM 744 O O . PRO A 1 96 ? 2.576 -8.671 -19.924 1.00 89.81 96 PRO A O 1
ATOM 747 N N . PRO A 1 97 ? 4.343 -10.038 -19.601 1.00 88.19 97 PRO A N 1
ATOM 748 C CA . PRO A 1 97 ? 5.320 -9.005 -19.910 1.00 88.19 97 PRO A CA 1
ATOM 749 C C . PRO A 1 97 ? 5.202 -8.567 -21.383 1.00 88.19 97 PRO A C 1
ATOM 751 O O . PRO A 1 97 ? 4.688 -9.320 -22.218 1.00 88.19 97 PRO A O 1
ATOM 754 N N . PRO A 1 98 ? 5.707 -7.369 -21.735 1.00 84.69 98 PRO A N 1
ATOM 755 C CA . PRO A 1 98 ? 5.781 -6.933 -23.124 1.00 84.69 98 PRO A CA 1
ATOM 756 C C . PRO A 1 98 ? 6.511 -7.950 -24.011 1.00 84.69 98 PRO A C 1
ATOM 758 O O . PRO A 1 98 ? 7.482 -8.580 -23.588 1.00 84.69 98 PRO A O 1
ATOM 761 N N . THR A 1 99 ? 6.067 -8.074 -25.262 1.00 83.88 99 THR A N 1
ATOM 762 C CA . THR A 1 99 ? 6.657 -8.983 -26.252 1.00 83.88 99 THR A CA 1
ATOM 763 C C . THR A 1 99 ? 8.173 -8.807 -26.353 1.00 83.88 99 THR A C 1
ATOM 765 O O . THR A 1 99 ? 8.666 -7.688 -26.474 1.00 83.88 99 THR A O 1
ATOM 768 N N . GLY A 1 100 ? 8.913 -9.919 -26.339 1.00 79.44 100 GLY A N 1
ATOM 769 C CA . GLY A 1 100 ? 10.377 -9.913 -26.435 1.00 79.44 100 GLY A CA 1
ATOM 770 C C . GLY A 1 100 ? 11.101 -9.628 -25.117 1.00 79.44 100 GLY A C 1
ATOM 771 O O . GLY A 1 100 ? 12.327 -9.558 -25.112 1.00 79.44 100 GLY A O 1
ATOM 772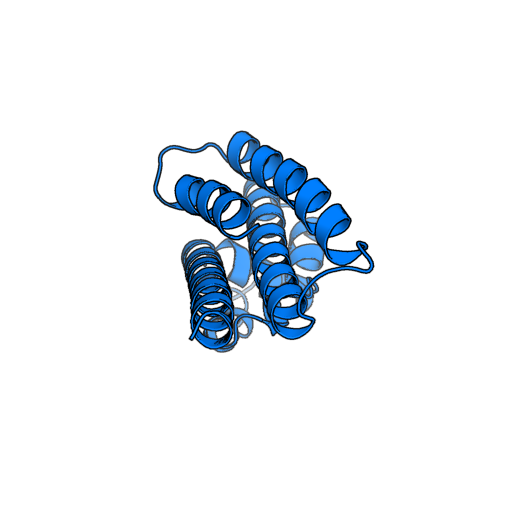 N N . VAL A 1 101 ? 10.371 -9.491 -24.006 1.00 83.06 101 VAL A N 1
ATOM 773 C CA . VAL A 1 101 ? 10.949 -9.341 -22.670 1.00 83.06 101 VAL A CA 1
ATOM 774 C C . VAL A 1 101 ? 10.663 -10.596 -21.853 1.00 83.06 101 VAL A C 1
ATOM 776 O O . VAL A 1 101 ? 9.517 -10.866 -21.502 1.00 83.06 101 VAL A O 1
ATOM 779 N N . ASP A 1 102 ? 11.711 -11.345 -21.519 1.00 83.38 102 ASP A N 1
ATOM 780 C CA . ASP A 1 102 ? 11.616 -12.432 -20.546 1.00 83.38 102 ASP A CA 1
ATOM 781 C C . ASP A 1 102 ? 11.819 -11.867 -19.132 1.00 83.38 102 ASP A C 1
ATOM 783 O O . ASP A 1 102 ? 12.790 -11.151 -18.869 1.00 83.38 102 ASP A O 1
ATOM 787 N N . ARG A 1 103 ? 10.867 -12.123 -18.230 1.00 86.44 103 ARG A N 1
ATOM 788 C CA . ARG A 1 103 ? 10.906 -11.659 -16.837 1.00 86.44 103 ARG A CA 1
ATOM 789 C C . ARG A 1 103 ? 10.452 -12.776 -15.909 1.00 86.44 103 ARG A C 1
ATOM 791 O O . ARG A 1 103 ? 9.404 -13.375 -16.163 1.00 86.44 103 ARG A O 1
ATOM 798 N N . PRO A 1 104 ? 11.133 -12.983 -14.768 1.00 91.38 104 PRO A N 1
ATOM 799 C CA . PRO A 1 104 ? 10.619 -13.848 -13.717 1.00 91.38 104 PRO A CA 1
ATOM 800 C C . PRO A 1 104 ? 9.192 -13.443 -13.299 1.00 91.38 104 PRO A C 1
ATOM 802 O O . PRO A 1 104 ? 8.892 -12.245 -13.230 1.00 91.38 104 PRO A O 1
ATOM 805 N N . PRO A 1 105 ? 8.306 -14.393 -12.938 1.00 92.06 105 PRO A N 1
ATOM 806 C CA . PRO A 1 105 ? 6.920 -14.080 -12.580 1.00 92.06 105 PRO A CA 1
ATOM 807 C C . PRO A 1 105 ? 6.769 -13.063 -11.440 1.00 92.06 105 PRO A C 1
ATOM 809 O O . PRO A 1 105 ? 5.815 -12.289 -11.422 1.00 92.06 105 PRO A O 1
ATOM 812 N N . ALA A 1 106 ? 7.690 -13.060 -10.470 1.00 94.69 106 ALA A N 1
ATOM 813 C CA . ALA A 1 106 ? 7.710 -12.061 -9.401 1.00 94.69 106 ALA A CA 1
ATOM 814 C C . ALA A 1 106 ? 8.047 -10.667 -9.949 1.00 94.69 106 ALA A C 1
ATOM 816 O O . ALA A 1 106 ? 7.296 -9.725 -9.719 1.00 94.69 106 ALA A O 1
ATOM 817 N N . MET A 1 107 ? 9.109 -10.551 -10.751 1.00 95.12 107 MET A N 1
ATOM 818 C CA . MET A 1 107 ? 9.486 -9.293 -11.398 1.00 95.12 107 MET A CA 1
ATOM 819 C C . MET A 1 107 ? 8.333 -8.725 -12.236 1.00 95.12 107 MET A C 1
ATOM 821 O O . MET A 1 107 ? 8.039 -7.536 -12.151 1.00 95.12 107 MET A O 1
ATOM 825 N N . ASN A 1 108 ? 7.656 -9.566 -13.022 1.00 95.31 108 ASN A N 1
ATOM 826 C CA . ASN A 1 108 ? 6.541 -9.130 -13.858 1.00 95.31 108 ASN A CA 1
ATOM 827 C C . ASN A 1 108 ? 5.364 -8.593 -13.025 1.00 95.31 108 ASN A C 1
ATOM 829 O O . ASN A 1 108 ? 4.878 -7.493 -13.279 1.00 95.31 108 ASN A O 1
ATOM 833 N N . ARG A 1 109 ? 4.972 -9.316 -11.968 1.00 96.06 109 ARG A N 1
ATOM 834 C CA . ARG A 1 109 ? 3.939 -8.857 -11.026 1.00 96.06 109 ARG A CA 1
ATOM 835 C C . ARG A 1 109 ? 4.312 -7.536 -10.361 1.00 96.06 109 ARG A C 1
ATOM 837 O O . ARG A 1 109 ? 3.467 -6.651 -10.251 1.00 96.06 109 ARG A O 1
ATOM 844 N N . GLY A 1 110 ? 5.569 -7.379 -9.952 1.00 96.94 110 GLY A N 1
ATOM 845 C CA . GLY A 1 110 ? 6.050 -6.139 -9.352 1.00 96.94 110 GLY A CA 1
ATOM 846 C C . GLY A 1 110 ? 6.061 -4.958 -10.315 1.00 96.94 110 GLY A C 1
ATOM 847 O O . GLY A 1 110 ? 5.631 -3.869 -9.942 1.00 96.94 110 GLY A O 1
ATOM 848 N N . ALA A 1 111 ? 6.483 -5.176 -11.563 1.00 96.25 111 ALA A N 1
ATOM 849 C CA . ALA A 1 111 ? 6.417 -4.162 -12.611 1.00 96.25 111 ALA A CA 1
ATOM 850 C C . ALA A 1 111 ? 4.965 -3.733 -12.877 1.00 96.25 111 ALA A C 1
ATOM 852 O O . ALA A 1 111 ? 4.668 -2.541 -12.883 1.00 96.25 111 ALA A O 1
ATOM 853 N N . ASN A 1 112 ? 4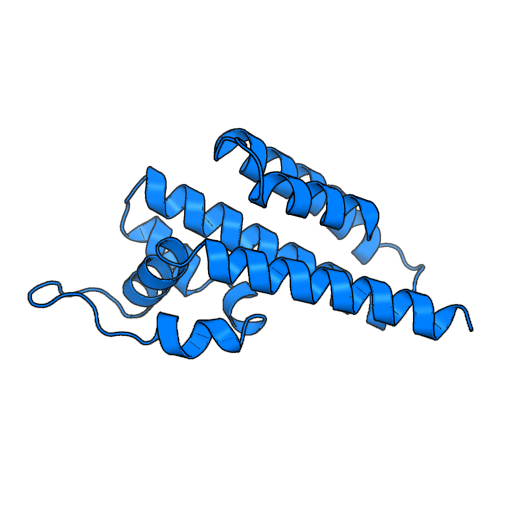.041 -4.691 -12.992 1.00 96.62 112 ASN A N 1
ATOM 854 C CA . ASN A 1 112 ? 2.618 -4.403 -13.175 1.00 96.62 112 ASN A CA 1
ATOM 855 C C . ASN A 1 112 ? 2.025 -3.626 -11.987 1.00 96.62 112 ASN A C 1
ATOM 857 O O . ASN A 1 112 ? 1.260 -2.684 -12.195 1.00 96.62 112 ASN A O 1
ATOM 861 N N . ALA A 1 113 ? 2.398 -3.961 -10.748 1.00 97.00 113 ALA A N 1
ATOM 862 C CA . ALA A 1 113 ? 1.980 -3.207 -9.565 1.00 97.00 113 ALA A CA 1
ATOM 863 C C . ALA A 1 113 ? 2.515 -1.763 -9.575 1.00 97.00 113 ALA A C 1
ATOM 865 O O . ALA A 1 113 ? 1.772 -0.832 -9.268 1.00 97.00 113 ALA A O 1
ATOM 866 N N . ALA A 1 114 ? 3.781 -1.567 -9.955 1.00 96.38 114 ALA A N 1
ATOM 867 C CA . ALA A 1 114 ? 4.419 -0.253 -10.027 1.00 96.38 114 ALA A CA 1
ATOM 868 C C . ALA A 1 114 ? 3.856 0.633 -11.152 1.00 96.38 114 ALA A C 1
ATOM 870 O O . ALA A 1 114 ? 3.723 1.847 -10.980 1.00 96.38 114 ALA A O 1
ATOM 871 N N . GLU A 1 115 ? 3.476 0.045 -12.289 1.00 95.31 115 GLU A N 1
ATOM 872 C CA . GLU A 1 115 ? 2.784 0.775 -13.356 1.00 95.31 115 GLU A CA 1
ATOM 873 C C . GLU A 1 115 ? 1.344 1.141 -12.992 1.00 95.31 115 GLU A C 1
ATOM 875 O O . GLU A 1 115 ? 0.828 2.152 -13.458 1.00 95.31 115 GLU A O 1
ATOM 880 N N . ASN A 1 116 ? 0.721 0.383 -12.090 1.00 95.50 116 ASN A N 1
ATOM 881 C CA . ASN A 1 116 ? -0.641 0.620 -11.617 1.00 95.50 116 ASN A CA 1
ATOM 882 C C . ASN A 1 116 ? -0.671 1.189 -10.189 1.00 95.50 116 ASN A C 1
ATOM 884 O O . ASN A 1 116 ? -1.559 0.853 -9.403 1.00 95.50 116 ASN A O 1
ATOM 888 N N . LEU A 1 117 ? 0.281 2.061 -9.840 1.00 94.94 117 LEU A N 1
ATOM 889 C CA . LEU A 1 117 ? 0.423 2.600 -8.482 1.00 94.94 117 LEU A CA 1
ATOM 890 C C . LEU A 1 117 ? -0.859 3.282 -7.966 1.00 94.94 117 LEU A C 1
ATOM 892 O O . LEU A 1 117 ? -1.221 3.111 -6.804 1.00 94.94 117 LEU A O 1
ATOM 896 N N . GLU A 1 118 ? -1.610 3.957 -8.840 1.00 94.38 118 GLU A N 1
ATOM 897 C CA . GLU A 1 118 ? -2.919 4.536 -8.507 1.00 94.38 118 GLU A CA 1
ATOM 898 C C . GLU A 1 118 ? -3.921 3.482 -8.012 1.00 94.38 118 GLU A C 1
ATOM 900 O O . GLU A 1 118 ? -4.652 3.715 -7.051 1.00 94.38 118 GLU A O 1
ATOM 905 N N . ARG A 1 119 ? -3.929 2.282 -8.609 1.00 95.88 119 ARG A N 1
ATOM 906 C CA . ARG A 1 119 ? -4.781 1.165 -8.165 1.00 95.88 119 ARG A CA 1
ATOM 907 C C . ARG A 1 119 ? -4.339 0.628 -6.807 1.00 95.88 119 ARG A C 1
ATOM 909 O O . ARG A 1 119 ? -5.187 0.242 -6.003 1.00 95.88 119 ARG A O 1
ATOM 916 N N . VAL A 1 120 ? -3.035 0.638 -6.524 1.00 97.00 120 VAL A N 1
ATOM 917 C CA . VAL A 1 120 ? -2.504 0.280 -5.200 1.00 97.00 120 VAL A CA 1
ATOM 918 C C . VAL A 1 120 ? -2.957 1.298 -4.146 1.00 97.00 120 VAL A C 1
ATOM 920 O O . VAL A 1 120 ? -3.411 0.902 -3.073 1.00 97.00 120 VAL A O 1
ATOM 923 N N . TRP A 1 121 ? -2.911 2.598 -4.450 1.00 96.56 121 TRP A N 1
ATOM 924 C CA . TRP A 1 121 ? -3.405 3.642 -3.544 1.00 96.56 121 TRP A CA 1
ATOM 925 C C . TRP A 1 121 ? -4.917 3.602 -3.343 1.00 96.56 121 TRP A C 1
ATOM 927 O O . TRP A 1 121 ? -5.379 3.769 -2.218 1.00 96.56 121 TRP A O 1
ATOM 937 N N . LEU A 1 122 ? -5.692 3.323 -4.391 1.00 96.31 122 LEU A N 1
ATOM 938 C CA . LEU A 1 122 ? -7.136 3.108 -4.264 1.00 96.31 122 LEU A CA 1
ATOM 939 C C . LEU A 1 122 ? -7.450 1.916 -3.352 1.00 96.31 122 LEU A C 1
ATOM 941 O O . LEU A 1 122 ? -8.335 2.003 -2.503 1.00 96.31 122 LEU A O 1
ATOM 945 N N . CYS A 1 123 ? -6.689 0.823 -3.467 1.00 97.56 123 CYS A N 1
ATOM 946 C CA . CYS A 1 123 ? -6.804 -0.295 -2.535 1.00 97.56 123 CYS A CA 1
ATOM 947 C C . CYS A 1 123 ? -6.491 0.136 -1.092 1.00 97.56 123 CYS A C 1
ATOM 949 O O . CYS A 1 123 ? -7.235 -0.221 -0.179 1.00 97.56 123 CYS A O 1
ATOM 951 N N . ALA A 1 124 ? -5.430 0.925 -0.877 1.00 97.31 124 ALA A N 1
ATOM 952 C CA . ALA A 1 124 ? -5.071 1.435 0.447 1.00 97.31 124 ALA A CA 1
ATOM 953 C C . ALA A 1 124 ? -6.197 2.289 1.056 1.00 97.31 124 ALA A C 1
ATOM 955 O O . ALA A 1 124 ? -6.578 2.060 2.205 1.00 97.31 124 ALA A O 1
ATOM 956 N N . ALA A 1 125 ? -6.793 3.186 0.263 1.00 97.50 125 ALA A N 1
ATOM 957 C CA . ALA A 1 125 ? -7.956 3.978 0.660 1.00 97.50 125 ALA A CA 1
ATOM 958 C C . ALA A 1 125 ? -9.129 3.087 1.102 1.00 97.50 125 ALA A C 1
ATOM 960 O O . ALA A 1 125 ? -9.643 3.251 2.204 1.00 97.50 125 ALA A O 1
ATOM 961 N N . GLY A 1 126 ? -9.472 2.058 0.321 1.00 97.56 126 GLY A N 1
ATOM 962 C CA . GLY A 1 126 ? -10.531 1.114 0.696 1.00 97.56 126 GLY A CA 1
ATOM 963 C C . GLY A 1 126 ? -10.246 0.347 1.998 1.00 97.56 126 GLY A C 1
ATOM 964 O O . GLY A 1 126 ? -11.169 -0.012 2.731 1.00 97.56 126 GLY A O 1
ATOM 965 N N . LYS A 1 127 ? -8.971 0.114 2.347 1.00 98.06 127 LYS A N 1
ATOM 966 C CA . LYS A 1 127 ? -8.612 -0.456 3.659 1.00 98.06 127 LYS A CA 1
ATOM 967 C C . LYS A 1 127 ? -8.794 0.536 4.799 1.00 98.06 127 LYS A C 1
ATOM 969 O O . LYS A 1 127 ? -9.192 0.119 5.884 1.00 98.06 127 LYS A O 1
ATOM 974 N N . ILE A 1 128 ? -8.544 1.821 4.567 1.00 97.94 128 ILE A N 1
ATOM 975 C CA . ILE A 1 128 ? -8.823 2.885 5.539 1.00 97.94 128 ILE A CA 1
ATOM 976 C C . ILE A 1 128 ? -10.329 2.976 5.803 1.00 97.94 128 ILE A C 1
ATOM 978 O O . ILE A 1 128 ? -10.730 2.992 6.967 1.00 97.94 128 ILE A O 1
ATOM 982 N N . ASP A 1 129 ? -11.158 2.912 4.760 1.00 97.94 129 ASP A N 1
ATOM 983 C CA . ASP A 1 129 ? -12.619 2.902 4.906 1.00 97.94 129 ASP A CA 1
ATOM 984 C C . ASP A 1 129 ? -13.090 1.709 5.754 1.00 97.94 129 ASP A C 1
ATOM 986 O O . ASP A 1 129 ? -13.943 1.846 6.634 1.00 97.94 129 ASP A O 1
ATOM 990 N N . ALA A 1 130 ? -12.484 0.531 5.562 1.00 96.69 130 ALA A N 1
ATOM 991 C CA . ALA A 1 130 ? -12.777 -0.651 6.372 1.00 96.69 130 ALA A CA 1
ATOM 992 C C . ALA A 1 130 ? -12.374 -0.484 7.853 1.00 96.69 130 ALA A C 1
ATOM 994 O O . ALA A 1 130 ? -13.054 -1.018 8.735 1.00 96.69 130 ALA A O 1
ATOM 995 N N . VAL A 1 131 ? -11.297 0.256 8.152 1.00 97.19 131 VAL A N 1
ATOM 996 C CA . VAL A 1 131 ? -10.932 0.629 9.534 1.00 97.19 131 VAL A CA 1
ATOM 997 C C . VAL A 1 131 ? -12.002 1.541 10.132 1.00 97.19 131 VAL A C 1
ATOM 999 O O . VAL A 1 131 ? -12.450 1.303 11.254 1.00 97.19 131 VAL A O 1
ATOM 1002 N N . GLU A 1 132 ? -12.430 2.565 9.393 1.00 97.12 132 GLU A N 1
ATOM 1003 C CA . GLU A 1 132 ? -13.447 3.514 9.850 1.00 97.12 132 GLU A CA 1
ATOM 1004 C C . GLU A 1 132 ? -14.784 2.820 10.144 1.00 97.12 132 GLU A C 1
ATOM 1006 O O . GLU A 1 132 ? -15.383 3.037 11.200 1.00 97.12 132 GLU A O 1
ATOM 1011 N N . GLN A 1 133 ? -15.230 1.931 9.254 1.00 96.38 133 GLN A N 1
ATOM 1012 C CA . GLN A 1 133 ? -16.444 1.138 9.454 1.00 96.38 133 GLN A CA 1
ATOM 1013 C C . GLN A 1 133 ? -16.347 0.235 10.690 1.00 96.38 133 GLN A C 1
ATOM 1015 O O . GLN A 1 133 ? -17.302 0.151 11.463 1.00 96.38 133 GLN A O 1
ATOM 1020 N N . ALA A 1 134 ? -15.194 -0.404 10.913 1.00 95.44 134 ALA A N 1
ATOM 1021 C CA . ALA A 1 134 ? -14.977 -1.250 12.085 1.00 95.44 134 ALA A CA 1
ATOM 1022 C C . ALA A 1 134 ? -15.028 -0.454 13.400 1.00 95.44 134 ALA A C 1
ATOM 1024 O O . ALA A 1 134 ? -15.564 -0.953 14.387 1.00 95.44 134 ALA A O 1
ATOM 1025 N N . ILE A 1 135 ? -14.515 0.782 13.412 1.00 94.50 135 ILE A N 1
ATOM 1026 C CA . ILE A 1 135 ? -14.625 1.687 14.566 1.00 94.50 135 ILE A CA 1
ATOM 1027 C C . ILE A 1 135 ? -16.095 2.042 14.817 1.00 94.50 135 ILE A C 1
ATOM 1029 O O . ILE A 1 135 ? -16.586 1.847 15.927 1.00 94.50 135 ILE A O 1
ATOM 1033 N N . LYS A 1 136 ? -16.821 2.491 13.783 1.00 94.56 136 LYS A N 1
ATOM 1034 C CA . LYS A 1 136 ? -18.239 2.879 13.898 1.00 94.56 136 LYS A CA 1
ATOM 1035 C C . LYS A 1 136 ? -19.110 1.740 14.432 1.00 94.56 136 LYS A C 1
ATOM 1037 O O . LYS A 1 136 ? -19.916 1.962 15.327 1.00 94.56 136 LYS A O 1
ATOM 1042 N N . ALA A 1 137 ? -18.898 0.516 13.950 1.00 91.94 137 ALA A N 1
ATOM 1043 C CA . ALA A 1 137 ? -19.642 -0.673 14.376 1.00 91.94 137 ALA A CA 1
ATOM 1044 C C . ALA A 1 137 ? -19.377 -1.118 15.831 1.00 91.94 137 ALA A C 1
ATOM 1046 O O . ALA A 1 137 ? -20.015 -2.054 16.306 1.00 91.94 137 ALA A O 1
ATOM 1047 N N . ARG A 1 138 ? -18.406 -0.512 16.524 1.00 84.94 138 ARG A N 1
ATOM 1048 C CA . ARG A 1 138 ? -18.087 -0.779 17.938 1.00 84.94 138 ARG A CA 1
ATOM 1049 C C . ARG A 1 138 ? -18.488 0.363 18.870 1.00 84.94 138 ARG A C 1
ATOM 1051 O O . ARG A 1 138 ? -18.401 0.202 20.082 1.00 84.94 138 ARG A O 1
ATOM 1058 N N . SER A 1 139 ? -18.869 1.510 18.311 1.00 78.00 139 SER A N 1
ATOM 1059 C CA . SER A 1 139 ? -19.286 2.703 19.056 1.00 78.00 139 SER A CA 1
ATOM 1060 C C . SER A 1 139 ? -20.806 2.869 19.149 1.00 78.00 139 SER A C 1
ATOM 1062 O O . SER A 1 139 ? -21.252 3.788 19.831 1.00 78.00 139 SER A O 1
ATOM 1064 N N . GLY A 1 140 ? -21.578 2.023 18.462 1.00 58.34 140 GLY A N 1
ATOM 1065 C CA . GLY A 1 140 ? -23.034 1.907 18.597 1.00 58.34 140 GLY A CA 1
ATOM 1066 C C . GLY A 1 140 ? -23.406 0.638 19.341 1.00 58.34 140 GLY A C 1
ATOM 1067 O O . GLY A 1 140 ? -24.392 0.697 20.103 1.00 58.34 140 GLY A O 1
#

pLDDT: mean 93.49, std 6.11, range [58.34, 98.44]

Radius of gyration: 15.66 Å; chains: 1; bounding box: 39×31×51 Å